Protein AF-A0A0S8DWP3-F1 (afdb_monomer_lite)

Structure (mmCIF, N/CA/C/O backbone):
data_AF-A0A0S8DWP3-F1
#
_entry.id   AF-A0A0S8DWP3-F1
#
loop_
_atom_site.group_PDB
_atom_site.id
_atom_site.type_symbol
_atom_site.label_atom_id
_atom_site.label_alt_id
_atom_site.label_comp_id
_atom_site.label_asym_id
_atom_site.label_entity_id
_atom_site.label_seq_id
_atom_site.pdbx_PDB_ins_code
_atom_site.Cartn_x
_atom_site.Cartn_y
_atom_site.Cartn_z
_atom_site.occupancy
_atom_si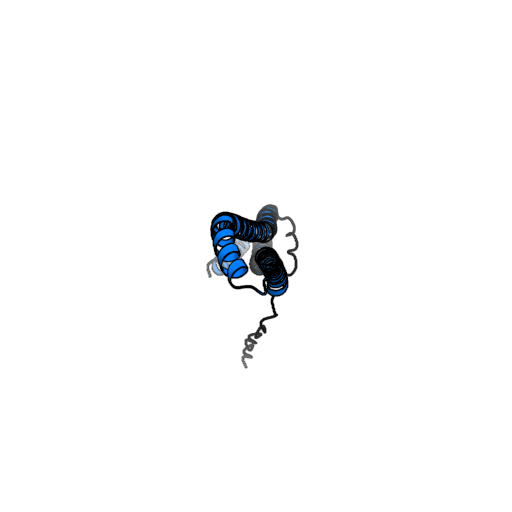te.B_iso_or_equiv
_atom_site.auth_seq_id
_atom_site.auth_comp_id
_atom_site.auth_asym_id
_atom_site.auth_atom_id
_atom_site.pdbx_PDB_model_num
ATOM 1 N N . MET A 1 1 ? -27.523 -32.864 18.674 1.00 44.44 1 MET A N 1
ATOM 2 C CA . MET A 1 1 ? -27.320 -32.830 17.210 1.00 44.44 1 MET A CA 1
ATOM 3 C C . MET A 1 1 ? -26.658 -31.510 16.863 1.00 44.44 1 MET A C 1
ATOM 5 O O . MET A 1 1 ? -27.320 -30.487 16.789 1.00 44.44 1 MET A O 1
ATOM 9 N N . THR A 1 2 ? -25.333 -31.521 16.796 1.00 44.69 2 THR A N 1
ATOM 10 C CA . THR A 1 2 ? -24.465 -30.355 16.616 1.00 44.69 2 THR A CA 1
ATOM 11 C C . THR A 1 2 ? -24.163 -30.188 15.130 1.00 44.69 2 THR A C 1
ATOM 13 O O . THR A 1 2 ? -23.422 -30.979 14.553 1.00 44.69 2 THR A O 1
ATOM 16 N N . GLN A 1 3 ? -24.773 -29.185 14.495 1.00 45.25 3 GLN A N 1
ATOM 17 C CA . GLN A 1 3 ? -24.411 -28.773 13.140 1.00 45.25 3 GLN A CA 1
ATOM 18 C C . GLN A 1 3 ? -23.099 -27.987 13.186 1.00 45.25 3 GLN A C 1
ATOM 20 O O . GLN A 1 3 ? -23.007 -26.907 13.761 1.00 45.25 3 GLN A O 1
ATOM 25 N N . GLN A 1 4 ? -22.084 -28.587 12.583 1.00 45.56 4 GLN A N 1
ATOM 26 C CA . GLN A 1 4 ? -20.753 -28.050 12.355 1.00 45.56 4 GLN A CA 1
ATOM 27 C C . GLN A 1 4 ? -20.803 -27.141 11.112 1.00 45.56 4 GLN A C 1
ATOM 29 O O . GLN A 1 4 ? -21.130 -27.639 10.033 1.00 45.56 4 GLN A O 1
ATOM 34 N N . PRO A 1 5 ? -20.522 -25.827 11.208 1.00 53.09 5 PRO A N 1
ATOM 35 C CA . PRO A 1 5 ? -20.480 -24.977 10.029 1.00 53.09 5 PRO A CA 1
ATOM 36 C C . PRO A 1 5 ? -19.195 -25.260 9.249 1.00 53.09 5 PRO A C 1
ATOM 38 O O . PRO A 1 5 ? -18.074 -25.049 9.712 1.00 53.09 5 PRO A O 1
ATOM 41 N N . SER A 1 6 ? -19.388 -25.782 8.045 1.00 52.22 6 SER A N 1
ATOM 42 C CA . SER A 1 6 ? -18.374 -26.014 7.032 1.00 52.22 6 SER A CA 1
ATOM 43 C C . SER A 1 6 ? -17.657 -24.714 6.664 1.00 52.22 6 SER A C 1
ATOM 45 O O . SER A 1 6 ? -18.241 -23.803 6.076 1.00 52.22 6 SER A O 1
ATOM 47 N N . HIS A 1 7 ? -16.360 -24.667 6.972 1.00 42.75 7 HIS A N 1
ATOM 48 C CA . HIS A 1 7 ? -15.393 -23.746 6.388 1.00 42.75 7 HIS A CA 1
ATOM 49 C C . HIS A 1 7 ? -15.389 -23.900 4.860 1.00 42.75 7 HIS A C 1
ATOM 51 O O . HIS A 1 7 ? -14.649 -24.707 4.299 1.00 42.75 7 HIS A O 1
ATOM 57 N N . HIS A 1 8 ? -16.189 -23.097 4.161 1.00 44.31 8 HIS A N 1
ATOM 58 C CA . HIS A 1 8 ? -15.951 -22.834 2.750 1.00 44.31 8 HIS A CA 1
ATOM 59 C C . HIS A 1 8 ? -14.764 -21.878 2.643 1.00 44.31 8 HIS A C 1
ATOM 61 O O . HIS A 1 8 ? -14.906 -20.656 2.667 1.00 44.31 8 HIS A O 1
ATOM 67 N N . ALA A 1 9 ? -13.571 -22.464 2.545 1.00 44.81 9 ALA A N 1
ATOM 68 C CA . ALA A 1 9 ? -12.402 -21.807 1.990 1.00 44.81 9 ALA A CA 1
ATOM 69 C C . ALA A 1 9 ? -12.744 -21.390 0.553 1.00 44.81 9 ALA A C 1
ATOM 71 O O . ALA A 1 9 ? -12.687 -22.186 -0.383 1.00 44.81 9 ALA A O 1
ATOM 72 N N . SER A 1 10 ? -13.182 -20.141 0.404 1.00 43.72 10 SER A N 1
ATOM 73 C CA . SER A 1 10 ? -13.386 -19.497 -0.885 1.00 43.72 10 SER A CA 1
ATOM 74 C C . SER A 1 10 ? -12.023 -19.396 -1.562 1.00 43.72 10 SER A C 1
ATOM 76 O O . SER A 1 10 ? -11.207 -18.537 -1.225 1.00 43.72 10 SER A O 1
ATOM 78 N N . ALA A 1 11 ? -11.744 -20.341 -2.460 1.00 46.06 11 ALA A N 1
ATOM 79 C CA . ALA A 1 11 ? -10.587 -20.325 -3.337 1.00 46.06 11 ALA A CA 1
ATOM 80 C C . ALA A 1 11 ? -10.706 -19.097 -4.247 1.00 46.06 11 ALA A C 1
ATOM 82 O O . ALA A 1 11 ? -11.325 -19.133 -5.311 1.00 46.06 11 ALA A O 1
ATOM 83 N N . ALA A 1 12 ? -10.154 -17.978 -3.781 1.00 43.25 12 ALA A N 1
ATOM 84 C CA . ALA A 1 12 ? -10.016 -16.758 -4.547 1.00 43.25 12 ALA A CA 1
ATOM 85 C C . ALA A 1 12 ? -9.093 -17.045 -5.737 1.00 43.25 12 ALA A C 1
ATOM 87 O O . ALA A 1 12 ? -7.870 -17.006 -5.631 1.00 43.25 12 ALA A O 1
ATOM 88 N N . SER A 1 13 ? -9.695 -17.365 -6.880 1.00 44.09 13 SER A N 1
ATOM 89 C CA . SER A 1 13 ? -9.025 -17.418 -8.175 1.00 44.09 13 SER A CA 1
ATOM 90 C C . SER A 1 13 ? -8.190 -16.141 -8.367 1.00 44.09 13 SER A C 1
ATOM 92 O O . SER A 1 13 ? -8.743 -15.045 -8.186 1.00 44.09 13 SER A O 1
ATOM 94 N N . PRO A 1 14 ? -6.892 -16.241 -8.718 1.00 49.31 14 PRO A N 1
ATOM 95 C CA . PRO A 1 14 ? -6.020 -15.085 -8.869 1.00 49.31 14 PRO A CA 1
ATOM 96 C C . PRO A 1 14 ? -6.530 -14.240 -10.036 1.00 49.31 14 PRO A C 1
ATOM 98 O O . PRO A 1 14 ? -6.340 -14.568 -11.205 1.00 49.31 14 PRO A O 1
ATOM 101 N N . ARG A 1 15 ? -7.236 -13.152 -9.719 1.00 54.91 15 ARG A N 1
ATOM 102 C CA . ARG A 1 15 ? -7.638 -12.167 -10.723 1.00 54.91 15 ARG A CA 1
ATOM 103 C C . ARG A 1 15 ? -6.359 -11.571 -11.308 1.00 54.91 15 ARG A C 1
ATOM 105 O O . ARG A 1 15 ? -5.515 -11.133 -10.522 1.00 54.91 15 ARG A O 1
ATOM 112 N N . PRO A 1 16 ? -6.198 -11.523 -12.643 1.00 44.00 16 PRO A N 1
ATOM 113 C CA . PRO A 1 16 ? -5.049 -10.871 -13.247 1.00 44.00 16 PRO A CA 1
ATOM 114 C C . PRO A 1 16 ? -5.051 -9.416 -12.783 1.00 44.00 16 PRO A C 1
ATOM 116 O O . PRO A 1 16 ? -5.961 -8.641 -13.083 1.00 44.00 16 PRO A O 1
ATOM 119 N N . LEU A 1 17 ? -4.067 -9.077 -11.952 1.00 54.12 17 LEU A N 1
ATOM 120 C CA . LEU A 1 17 ? -3.938 -7.753 -11.376 1.00 54.12 17 LEU A CA 1
ATOM 121 C C . LEU A 1 17 ? -3.814 -6.760 -12.548 1.00 54.12 17 LEU A C 1
ATOM 123 O O . LEU A 1 17 ? -2.892 -6.908 -13.352 1.00 54.12 17 LEU A O 1
ATOM 127 N N . PRO A 1 18 ? -4.653 -5.708 -12.646 1.00 55.50 18 PRO A N 1
ATOM 128 C CA . PRO A 1 18 ? -4.545 -4.669 -13.689 1.00 55.50 18 PRO A CA 1
ATOM 129 C C . PRO A 1 18 ? -3.177 -3.948 -13.696 1.00 55.50 18 PRO A C 1
ATOM 131 O O . PRO A 1 18 ? -2.851 -3.178 -14.595 1.00 55.50 18 PRO A O 1
ATOM 134 N N . GLN A 1 19 ? -2.364 -4.244 -12.684 1.00 55.62 19 GLN A N 1
ATOM 135 C CA . GLN A 1 19 ? -0.980 -3.862 -12.457 1.00 55.62 19 GLN A CA 1
ATOM 136 C C . GLN A 1 19 ? -0.029 -4.415 -13.525 1.00 55.62 19 GLN A C 1
ATOM 138 O O . GLN A 1 19 ? 0.874 -3.698 -13.951 1.00 55.62 19 GLN A O 1
ATOM 143 N N . LEU A 1 20 ? -0.272 -5.639 -14.016 1.00 55.59 20 LEU A N 1
ATOM 144 C CA . LEU A 1 20 ? 0.534 -6.221 -15.090 1.00 55.59 20 LEU A CA 1
ATOM 145 C C . LEU A 1 20 ? 0.379 -5.415 -16.380 1.00 55.59 20 LEU A C 1
ATOM 147 O O . LEU A 1 20 ? 1.353 -5.205 -17.085 1.00 55.59 20 LEU A O 1
ATOM 151 N N . GLY A 1 21 ? -0.825 -4.906 -16.660 1.00 62.03 21 GLY A N 1
ATOM 152 C CA . GLY A 1 21 ? -1.104 -4.161 -17.887 1.00 62.03 21 GLY A CA 1
ATOM 153 C C . GLY A 1 21 ? -0.387 -2.812 -17.962 1.00 62.03 21 GLY A C 1
ATOM 154 O O . GLY A 1 21 ? 0.054 -2.414 -19.035 1.00 62.03 21 GLY A O 1
ATOM 155 N N . LEU A 1 22 ? -0.238 -2.109 -16.837 1.00 65.38 22 LEU A N 1
ATOM 156 C CA . LEU A 1 22 ? 0.393 -0.784 -16.806 1.00 65.38 22 LEU A CA 1
ATOM 157 C C . LEU A 1 22 ? 1.923 -0.891 -16.812 1.00 65.38 22 LEU A C 1
ATOM 159 O O . LEU A 1 22 ? 2.585 -0.179 -17.563 1.00 65.38 22 LEU A O 1
ATOM 163 N N . ILE A 1 23 ? 2.467 -1.851 -16.057 1.00 65.00 23 ILE A N 1
ATOM 164 C CA . ILE A 1 23 ? 3.895 -2.190 -16.093 1.00 65.00 23 ILE A CA 1
ATOM 165 C C . ILE A 1 23 ? 4.265 -2.739 -17.475 1.00 65.00 23 ILE A C 1
ATOM 167 O O . ILE A 1 23 ? 5.268 -2.317 -18.037 1.00 65.00 23 ILE A O 1
ATOM 171 N N . ALA A 1 24 ? 3.429 -3.596 -18.073 1.00 65.56 24 ALA A N 1
ATOM 172 C CA . ALA A 1 24 ? 3.640 -4.089 -19.431 1.00 65.56 24 ALA A CA 1
ATOM 173 C C . ALA A 1 24 ? 3.605 -2.955 -20.457 1.00 65.56 24 ALA A C 1
ATOM 175 O O . ALA A 1 24 ? 4.474 -2.906 -21.313 1.00 65.56 24 ALA A O 1
ATOM 176 N N . ARG A 1 25 ? 2.668 -2.002 -20.368 1.00 72.62 25 ARG A N 1
ATOM 177 C CA . ARG A 1 25 ? 2.634 -0.845 -21.283 1.00 72.62 25 ARG A CA 1
ATOM 178 C C . ARG A 1 25 ? 3.873 0.038 -21.160 1.00 72.62 25 ARG A C 1
ATOM 180 O O . ARG A 1 25 ? 4.385 0.487 -22.179 1.00 72.62 25 ARG A O 1
ATOM 187 N N . LEU A 1 26 ? 4.372 0.259 -19.944 1.00 70.12 26 LEU A N 1
ATOM 188 C CA . LEU A 1 26 ? 5.606 1.016 -19.715 1.00 70.12 26 LEU A CA 1
ATOM 189 C C . LEU A 1 26 ? 6.843 0.254 -20.207 1.00 70.12 26 LEU A C 1
ATOM 191 O O . LEU A 1 26 ? 7.693 0.841 -20.871 1.00 70.12 26 LEU A O 1
ATOM 195 N N . ALA A 1 27 ? 6.911 -1.053 -19.951 1.00 71.69 27 ALA A N 1
ATOM 196 C CA . ALA A 1 27 ? 7.980 -1.912 -20.445 1.00 71.69 27 ALA A CA 1
ATOM 197 C C . ALA A 1 27 ? 7.988 -1.961 -21.980 1.00 71.69 27 ALA A C 1
ATOM 199 O O . ALA A 1 27 ? 9.033 -1.741 -22.585 1.00 71.69 27 ALA A O 1
ATOM 200 N N . ILE A 1 28 ? 6.821 -2.143 -22.608 1.00 76.50 28 ILE A N 1
ATOM 201 C CA . ILE A 1 28 ? 6.652 -2.107 -24.066 1.00 76.50 28 ILE A CA 1
ATOM 202 C C . ILE A 1 28 ? 7.037 -0.731 -24.614 1.00 76.50 28 ILE A C 1
ATOM 204 O O . ILE A 1 28 ? 7.740 -0.659 -25.610 1.00 76.50 28 ILE A O 1
ATOM 208 N N . GLY A 1 29 ? 6.637 0.364 -23.963 1.00 75.06 29 GLY A N 1
ATOM 209 C CA . GLY A 1 29 ? 7.035 1.713 -24.373 1.00 75.06 29 GLY A CA 1
ATOM 210 C C . GLY A 1 29 ? 8.553 1.899 -24.347 1.00 75.06 29 GLY A C 1
ATOM 211 O O . GLY A 1 29 ? 9.134 2.370 -25.322 1.00 75.06 29 GLY A O 1
ATOM 212 N N . SER A 1 30 ? 9.209 1.463 -23.268 1.00 75.06 30 SER A N 1
ATOM 213 C CA . SER A 1 30 ? 10.670 1.538 -23.150 1.00 75.06 30 SER A CA 1
ATOM 214 C C . SER A 1 30 ? 11.398 0.651 -24.162 1.00 75.06 30 SER A C 1
ATOM 216 O O . SER A 1 30 ? 12.393 1.085 -24.738 1.00 75.06 30 SER A O 1
ATOM 218 N N . SER A 1 31 ? 10.885 -0.552 -24.445 1.00 73.06 31 SER A N 1
ATOM 219 C CA . SER A 1 31 ? 11.484 -1.444 -25.438 1.00 73.06 31 SER A CA 1
ATOM 220 C C . SER A 1 31 ? 11.275 -0.931 -26.858 1.00 73.06 31 SER A C 1
ATOM 222 O O . SER A 1 31 ? 12.182 -1.061 -27.673 1.00 73.06 31 SER A O 1
ATOM 224 N N . LEU A 1 32 ? 10.141 -0.283 -27.146 1.00 79.25 32 LEU A N 1
ATOM 225 C CA . LEU A 1 32 ? 9.889 0.356 -28.436 1.00 79.25 32 LEU A CA 1
ATOM 226 C C . LEU A 1 32 ? 10.848 1.525 -28.671 1.00 79.25 32 LEU A C 1
ATOM 228 O O . LEU A 1 32 ? 11.404 1.651 -29.758 1.00 79.25 32 LEU A O 1
ATOM 232 N N . ILE A 1 33 ? 11.079 2.352 -27.646 1.00 77.19 33 ILE A N 1
ATOM 233 C CA . ILE A 1 33 ? 12.025 3.472 -27.719 1.00 77.19 33 ILE A CA 1
ATOM 234 C C . ILE A 1 33 ? 13.449 2.939 -27.914 1.00 77.19 33 ILE A C 1
ATOM 236 O O . ILE A 1 33 ? 14.140 3.378 -28.833 1.00 77.19 33 ILE A O 1
ATOM 240 N N . ALA A 1 34 ? 13.862 1.940 -27.127 1.00 73.00 34 ALA A N 1
ATOM 241 C CA . ALA A 1 34 ? 15.172 1.306 -27.271 1.00 73.00 34 ALA A CA 1
ATOM 242 C C . ALA A 1 34 ? 15.356 0.678 -28.663 1.00 73.00 34 A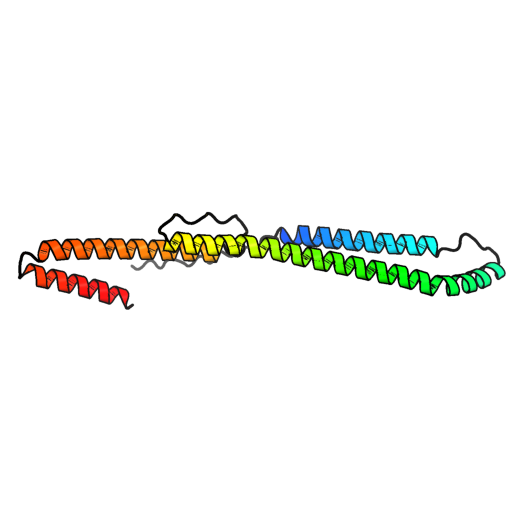LA A C 1
ATOM 244 O O . ALA A 1 34 ? 16.381 0.904 -29.304 1.00 73.00 34 ALA A O 1
ATOM 245 N N . ALA A 1 35 ? 14.350 -0.043 -29.168 1.00 75.69 35 ALA A N 1
ATOM 246 C CA . ALA A 1 35 ? 14.361 -0.619 -30.510 1.00 75.69 35 ALA A CA 1
ATOM 247 C C . ALA A 1 35 ? 14.435 0.466 -31.591 1.00 75.69 35 ALA A C 1
ATOM 249 O O . ALA A 1 35 ? 15.214 0.335 -32.530 1.00 75.69 35 ALA A O 1
ATOM 250 N N . SER A 1 36 ? 13.688 1.564 -31.440 1.00 76.06 36 SER A N 1
ATOM 251 C CA . SER A 1 36 ? 13.725 2.678 -32.391 1.00 76.06 36 SER A CA 1
ATOM 252 C C . SER A 1 36 ? 15.096 3.363 -32.430 1.00 76.06 36 SER A C 1
ATOM 254 O O . SER A 1 36 ? 15.601 3.641 -33.515 1.00 76.06 36 SER A O 1
ATOM 256 N N . CYS A 1 37 ? 15.752 3.540 -31.276 1.00 74.88 37 CYS A N 1
ATOM 257 C CA . CYS A 1 37 ? 17.131 4.021 -31.200 1.00 74.88 37 CYS A CA 1
ATOM 258 C C . CYS A 1 37 ? 18.106 3.069 -31.899 1.00 74.88 37 CYS A C 1
ATOM 260 O O . CYS A 1 37 ? 18.995 3.527 -32.609 1.00 74.88 37 CYS A O 1
ATOM 262 N N . LEU A 1 38 ? 17.934 1.756 -31.730 1.00 72.88 38 LEU A N 1
ATOM 263 C CA . LEU A 1 38 ? 18.789 0.743 -32.353 1.00 72.88 38 LEU A CA 1
ATOM 264 C C . LEU A 1 38 ? 18.627 0.718 -33.880 1.00 72.88 38 LEU A C 1
ATOM 266 O O . LEU A 1 38 ? 19.619 0.648 -34.600 1.00 72.88 38 LEU A O 1
ATOM 270 N N . VAL A 1 39 ? 17.393 0.845 -34.375 1.00 77.75 39 VAL A N 1
ATOM 271 C CA . VAL A 1 39 ? 17.096 0.957 -35.812 1.00 77.75 39 VAL A CA 1
ATOM 272 C C . VAL A 1 39 ? 17.668 2.250 -36.390 1.00 77.75 39 VAL A C 1
ATOM 274 O O . VAL A 1 39 ? 18.287 2.215 -37.449 1.00 77.75 39 VAL A O 1
ATOM 277 N N . ALA A 1 40 ? 17.524 3.377 -35.687 1.00 72.75 40 ALA A N 1
ATOM 278 C CA . ALA A 1 40 ? 18.110 4.649 -36.103 1.00 72.75 40 ALA A CA 1
ATOM 279 C C . ALA A 1 40 ? 19.646 4.584 -36.136 1.00 72.75 40 ALA A C 1
ATOM 281 O O . ALA A 1 40 ? 20.262 5.083 -37.073 1.00 72.75 40 ALA A O 1
ATOM 282 N N . LEU A 1 41 ? 20.265 3.921 -35.153 1.00 70.00 41 LEU A N 1
ATOM 283 C CA . LEU A 1 41 ? 21.707 3.682 -35.139 1.00 70.00 41 LEU A CA 1
ATOM 284 C C . LEU A 1 41 ? 22.132 2.803 -36.323 1.00 70.00 41 LEU A C 1
ATOM 286 O O . LEU A 1 41 ? 23.130 3.104 -36.967 1.00 70.00 41 LEU A O 1
ATOM 290 N N . GLY A 1 42 ? 21.356 1.758 -36.630 1.00 69.00 42 GLY A N 1
ATOM 291 C CA . GLY A 1 42 ? 21.5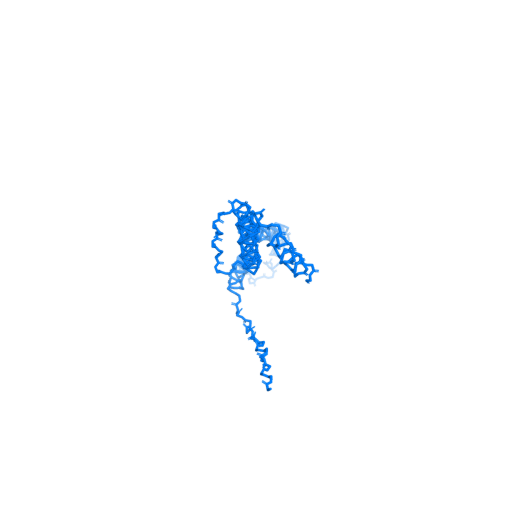64 0.896 -37.793 1.00 69.00 42 GLY A CA 1
ATOM 292 C C . GLY A 1 42 ? 21.521 1.679 -39.102 1.00 69.00 42 GLY A C 1
ATOM 293 O O . GLY A 1 42 ? 22.454 1.581 -39.885 1.00 69.00 42 GLY A O 1
ATOM 294 N N . TRP A 1 43 ? 20.517 2.541 -39.275 1.00 73.19 43 TRP A N 1
ATOM 295 C CA . TRP A 1 43 ? 20.401 3.442 -40.427 1.00 73.19 43 TRP A CA 1
ATOM 296 C C . TRP A 1 43 ? 21.579 4.409 -40.563 1.00 73.19 43 TRP A C 1
ATOM 298 O O . TRP A 1 43 ? 22.038 4.672 -41.668 1.00 73.19 43 TRP A O 1
ATOM 308 N N . VAL A 1 44 ? 22.078 4.946 -39.448 1.00 68.44 44 VAL A N 1
ATOM 309 C CA . VAL A 1 44 ? 23.249 5.837 -39.449 1.00 68.44 44 VAL A CA 1
ATOM 310 C C . VAL A 1 44 ? 24.541 5.072 -39.757 1.00 68.44 44 VAL A C 1
ATOM 312 O O . VAL A 1 44 ? 25.476 5.649 -40.312 1.00 68.44 44 VAL A O 1
ATOM 315 N N . LEU A 1 45 ? 24.614 3.789 -39.395 1.00 63.44 45 LEU A N 1
ATOM 316 C CA . LEU A 1 45 ? 25.775 2.935 -39.653 1.00 63.44 45 LEU A CA 1
ATOM 317 C C . LEU A 1 45 ? 25.748 2.255 -41.023 1.00 63.44 45 LEU A C 1
ATOM 319 O O . LEU A 1 45 ? 26.798 1.779 -41.448 1.00 63.44 45 LEU A O 1
ATOM 323 N N . GLU A 1 46 ? 24.596 2.174 -41.689 1.00 65.50 46 GLU A N 1
ATOM 324 C CA . GLU A 1 46 ? 24.454 1.488 -42.968 1.00 65.50 46 GLU A CA 1
ATOM 325 C C . GLU A 1 46 ? 25.152 2.307 -44.066 1.00 65.50 46 GLU A C 1
ATOM 327 O O . GLU A 1 46 ? 24.717 3.413 -44.398 1.00 65.50 46 GLU A O 1
ATOM 332 N N . PRO A 1 47 ? 26.280 1.822 -44.619 1.00 56.97 47 PRO A N 1
ATOM 333 C CA . PRO A 1 47 ? 26.981 2.555 -45.654 1.00 56.97 47 PRO A CA 1
ATOM 334 C C . PRO A 1 47 ? 26.115 2.527 -46.912 1.00 56.97 47 PRO A C 1
ATOM 336 O O . PRO A 1 47 ? 25.911 1.478 -47.524 1.00 56.97 47 PRO A O 1
ATOM 339 N N . THR A 1 48 ? 25.596 3.687 -47.304 1.00 59.06 48 THR A N 1
ATOM 340 C CA . THR A 1 48 ? 24.918 3.874 -48.586 1.00 59.06 48 THR A CA 1
ATOM 341 C C . THR A 1 48 ? 25.892 3.568 -49.722 1.00 59.06 48 THR A C 1
ATOM 343 O O . THR A 1 48 ? 26.642 4.444 -50.134 1.00 59.06 48 THR A O 1
ATOM 346 N N . GLY A 1 49 ? 25.863 2.326 -50.210 1.00 55.97 49 GLY A N 1
ATOM 347 C CA . GLY A 1 49 ? 26.409 1.895 -51.495 1.00 55.97 49 GLY A CA 1
ATOM 348 C C . GLY A 1 49 ? 27.935 1.873 -51.606 1.00 55.97 49 GLY A C 1
ATOM 349 O O . GLY A 1 49 ? 28.610 2.888 -51.495 1.00 55.97 49 GLY A O 1
ATOM 350 N N . GLY A 1 50 ? 28.480 0.706 -51.946 1.00 45.59 50 GLY A N 1
ATOM 351 C CA . GLY A 1 50 ? 29.827 0.623 -52.494 1.00 45.59 50 GLY A CA 1
ATOM 352 C C . GLY A 1 50 ? 30.062 -0.705 -53.195 1.00 45.59 50 GLY A C 1
ATOM 353 O O . GLY A 1 50 ? 30.301 -1.719 -52.545 1.00 45.59 50 GLY A O 1
ATOM 354 N N . ALA A 1 51 ? 29.969 -0.713 -54.525 1.00 59.97 51 ALA A N 1
ATOM 355 C CA . ALA A 1 51 ? 30.213 -1.887 -55.367 1.00 59.97 51 ALA A CA 1
ATOM 356 C C . ALA A 1 51 ? 31.716 -2.227 -55.502 1.00 59.97 51 ALA A C 1
ATOM 358 O O . ALA A 1 51 ? 32.078 -3.151 -56.230 1.00 59.97 51 ALA A O 1
ATOM 359 N N . THR A 1 52 ? 32.602 -1.504 -54.803 1.00 57.66 52 THR A N 1
ATOM 360 C CA . THR A 1 52 ? 34.054 -1.574 -54.998 1.00 57.66 52 THR A CA 1
ATOM 361 C C . THR A 1 52 ? 34.804 -1.873 -53.696 1.00 57.66 52 THR A C 1
ATOM 363 O O . THR A 1 52 ? 34.583 -1.242 -52.666 1.00 57.66 52 THR A O 1
ATOM 366 N N . TYR A 1 53 ? 35.797 -2.769 -53.745 1.00 58.62 53 TYR A N 1
ATOM 367 C CA . TYR A 1 53 ? 36.639 -3.177 -52.598 1.00 58.62 53 TYR A CA 1
ATOM 368 C C . TYR A 1 53 ? 37.308 -1.994 -51.856 1.00 58.62 53 TYR A C 1
ATOM 370 O O . TYR A 1 53 ? 37.591 -2.059 -50.661 1.00 58.62 53 TYR A O 1
ATOM 378 N N . ARG A 1 54 ? 37.528 -0.875 -52.561 1.00 54.06 54 ARG A N 1
ATOM 379 C CA . ARG A 1 54 ? 38.074 0.377 -52.016 1.00 54.06 54 ARG A CA 1
ATOM 380 C C . ARG A 1 54 ? 37.091 1.105 -51.088 1.00 54.06 54 ARG A C 1
ATOM 382 O O . ARG A 1 54 ? 37.528 1.696 -50.105 1.00 54.06 54 ARG A O 1
ATOM 389 N N . GLU A 1 55 ? 35.790 1.022 -51.358 1.00 60.03 55 GLU A N 1
ATOM 390 C CA . GLU A 1 55 ? 34.725 1.610 -50.530 1.00 60.03 55 GLU A CA 1
ATOM 391 C C . GLU A 1 55 ? 34.518 0.808 -49.237 1.00 60.03 55 GLU A C 1
ATOM 393 O O . GLU A 1 55 ? 34.216 1.386 -48.197 1.00 60.03 55 GLU A O 1
ATOM 398 N N . VAL A 1 56 ? 34.788 -0.503 -49.257 1.00 62.59 56 VAL A N 1
ATOM 399 C CA . VAL A 1 56 ? 34.749 -1.374 -48.066 1.00 62.59 56 VAL A CA 1
ATOM 400 C C . VAL A 1 56 ? 35.878 -1.045 -47.076 1.00 62.59 56 VAL A C 1
ATOM 402 O O . VAL A 1 56 ? 35.662 -1.009 -45.867 1.00 62.59 56 VAL A O 1
ATOM 405 N N . ILE A 1 57 ? 37.087 -0.745 -47.565 1.00 63.38 57 ILE A N 1
ATOM 406 C CA . ILE A 1 57 ? 38.218 -0.366 -46.696 1.00 63.38 57 ILE A CA 1
ATOM 407 C C . ILE A 1 57 ? 38.023 1.051 -46.135 1.00 63.38 57 ILE A C 1
ATOM 409 O O . ILE A 1 57 ? 38.327 1.306 -44.967 1.00 63.38 57 ILE A O 1
ATOM 413 N N . TRP A 1 58 ? 37.478 1.969 -46.939 1.00 60.94 58 TRP A N 1
ATOM 414 C CA . TRP A 1 58 ? 37.175 3.327 -46.486 1.00 60.94 58 TRP A CA 1
ATOM 415 C C . TRP A 1 58 ? 36.008 3.371 -45.496 1.00 60.94 58 TRP A C 1
ATOM 417 O O . TRP A 1 58 ? 36.102 4.084 -44.499 1.00 60.94 58 TRP A O 1
ATOM 427 N N . SER A 1 59 ? 34.964 2.560 -45.685 1.00 57.59 59 SER A N 1
ATOM 428 C CA . SER A 1 59 ? 33.872 2.439 -44.712 1.00 57.59 59 SER A CA 1
ATOM 429 C C . SER A 1 59 ? 34.341 1.815 -43.394 1.00 57.59 59 SER A C 1
ATOM 431 O O . SER A 1 59 ? 33.891 2.237 -42.332 1.00 57.59 59 SER A O 1
ATOM 433 N N . HIS A 1 60 ? 35.325 0.907 -43.418 1.00 58.59 60 HIS A N 1
ATOM 434 C CA . HIS A 1 60 ? 35.978 0.397 -42.205 1.00 58.59 60 HIS A CA 1
ATOM 435 C C . HIS A 1 60 ? 36.821 1.450 -41.467 1.00 58.59 60 HIS A C 1
ATOM 437 O O . HIS A 1 60 ? 36.822 1.483 -40.234 1.00 58.59 60 HIS A O 1
ATOM 443 N N . ALA A 1 61 ? 37.521 2.328 -42.189 1.00 58.56 61 ALA A N 1
ATOM 444 C CA . ALA A 1 61 ? 38.268 3.429 -41.581 1.00 58.56 61 ALA A CA 1
ATOM 445 C C . ALA A 1 61 ? 37.331 4.503 -40.992 1.00 58.56 61 ALA A C 1
ATOM 447 O O . ALA A 1 61 ? 37.562 4.966 -39.875 1.00 58.56 61 ALA A O 1
ATOM 448 N N . LEU A 1 62 ? 36.237 4.831 -41.695 1.00 58.00 62 LEU A N 1
ATOM 449 C CA . LEU A 1 62 ? 35.210 5.771 -41.229 1.00 58.00 62 LEU A CA 1
ATOM 450 C C . LEU A 1 62 ? 34.431 5.216 -40.024 1.00 58.00 62 LEU A C 1
ATOM 452 O O . LEU A 1 62 ? 34.164 5.941 -39.067 1.00 58.00 62 LEU A O 1
ATOM 456 N N . SER A 1 63 ? 34.140 3.910 -40.031 1.00 61.69 63 SER A N 1
ATOM 457 C CA . SER A 1 63 ? 33.455 3.208 -38.940 1.00 61.69 63 SER A CA 1
ATOM 458 C C . SER A 1 63 ? 34.252 3.246 -37.634 1.00 61.69 63 SER A C 1
ATOM 460 O O . SER A 1 63 ? 33.665 3.445 -36.576 1.00 61.69 63 SER A O 1
ATOM 462 N N . LYS A 1 64 ? 35.592 3.159 -37.673 1.00 62.06 64 LYS A N 1
ATOM 463 C CA . LYS A 1 64 ? 36.425 3.276 -36.459 1.00 62.06 64 LYS A CA 1
ATOM 464 C C . LYS A 1 64 ? 36.360 4.654 -35.801 1.00 62.06 64 LYS A C 1
ATOM 466 O O . LYS A 1 64 ? 36.502 4.740 -34.584 1.00 62.06 64 LYS A O 1
ATOM 471 N N . GLN A 1 65 ? 36.164 5.715 -36.580 1.00 70.88 65 GLN A N 1
ATOM 472 C CA . GLN A 1 65 ? 36.143 7.079 -36.057 1.00 70.88 65 GLN A CA 1
ATOM 473 C C . GLN A 1 65 ? 34.777 7.446 -35.458 1.00 70.88 65 GLN A C 1
ATOM 475 O O . GLN A 1 65 ? 34.717 8.190 -34.481 1.00 70.88 65 GLN A O 1
ATOM 480 N N . SER A 1 66 ? 33.686 6.885 -35.990 1.00 68.38 66 SER A N 1
ATOM 481 C CA . SER A 1 66 ? 32.327 7.082 -35.473 1.00 68.38 66 SER A CA 1
ATOM 482 C C . SER A 1 66 ? 31.932 6.094 -34.370 1.00 68.38 66 SER A C 1
ATOM 484 O O . SER A 1 66 ? 31.036 6.407 -33.587 1.00 68.38 66 SER A O 1
ATOM 486 N N . LEU A 1 67 ? 32.620 4.951 -34.244 1.00 74.62 67 LEU A N 1
ATOM 487 C CA . LEU A 1 67 ? 32.381 3.930 -33.214 1.00 74.62 67 LEU A CA 1
ATOM 488 C C . LEU A 1 67 ? 32.330 4.483 -31.779 1.00 74.62 67 LEU A C 1
ATOM 490 O O . LEU A 1 67 ? 31.338 4.222 -31.100 1.00 74.62 67 LEU A O 1
ATOM 494 N N . PRO A 1 68 ? 33.324 5.256 -31.289 1.00 77.88 68 PRO A N 1
ATOM 495 C CA . PRO A 1 68 ? 33.278 5.776 -29.922 1.00 77.88 68 PRO A CA 1
ATOM 496 C C . PRO A 1 68 ? 32.102 6.737 -29.709 1.00 77.88 68 PRO A C 1
ATOM 498 O O . PRO A 1 68 ? 31.426 6.659 -28.686 1.00 77.88 68 PRO A O 1
ATOM 501 N N . THR A 1 69 ? 31.801 7.594 -30.687 1.00 75.94 69 THR A N 1
ATOM 502 C CA . THR A 1 69 ? 30.674 8.535 -30.612 1.00 75.94 69 THR A CA 1
ATOM 503 C C . THR A 1 69 ? 29.334 7.800 -30.619 1.00 75.94 69 THR A C 1
ATOM 505 O O . THR A 1 69 ? 28.467 8.096 -29.801 1.00 75.94 69 THR A O 1
ATOM 508 N N . ALA A 1 70 ? 29.174 6.797 -31.485 1.00 72.50 70 ALA A N 1
ATOM 509 C CA . ALA A 1 70 ? 27.984 5.954 -31.541 1.00 72.50 70 ALA A CA 1
ATOM 510 C C . ALA A 1 70 ? 27.780 5.174 -30.232 1.00 72.50 70 ALA A C 1
ATOM 512 O O . ALA A 1 70 ? 26.663 5.109 -29.719 1.00 72.50 70 ALA A O 1
ATOM 513 N N . LEU A 1 71 ? 28.859 4.641 -29.653 1.00 78.31 71 LEU A N 1
ATOM 514 C CA . LEU A 1 71 ? 28.820 3.904 -28.391 1.00 78.31 71 LEU A CA 1
ATOM 515 C C . LEU A 1 71 ? 28.460 4.813 -27.208 1.00 78.31 71 LEU A C 1
ATOM 517 O O . LEU A 1 71 ? 27.692 4.407 -26.338 1.00 78.31 71 LEU A O 1
ATOM 521 N N . LEU A 1 72 ? 28.957 6.055 -27.200 1.00 77.88 72 LEU A N 1
ATOM 522 C CA . LEU A 1 72 ? 28.577 7.063 -26.209 1.00 77.88 72 LEU A CA 1
ATOM 523 C C . LEU A 1 72 ? 27.103 7.443 -26.324 1.00 77.88 72 LEU A C 1
ATOM 525 O O . LEU A 1 72 ? 26.413 7.459 -25.310 1.00 77.88 72 LEU A O 1
ATOM 529 N N . VAL A 1 73 ? 26.601 7.706 -27.533 1.00 76.75 73 VAL A N 1
ATOM 530 C CA . VAL A 1 73 ? 25.183 8.041 -27.748 1.00 76.75 73 VAL A CA 1
ATOM 531 C C . VAL A 1 73 ? 24.288 6.874 -27.328 1.00 76.75 73 VAL A C 1
ATOM 533 O O . VAL A 1 73 ? 23.320 7.076 -26.594 1.00 76.75 73 VAL A O 1
ATOM 536 N N . ALA A 1 74 ? 24.640 5.646 -27.719 1.00 72.56 74 ALA A N 1
ATOM 537 C CA . ALA A 1 74 ? 23.916 4.445 -27.317 1.00 72.56 74 ALA A CA 1
ATOM 538 C C . ALA A 1 74 ? 23.932 4.258 -25.791 1.00 72.56 74 ALA A C 1
ATOM 540 O O . ALA A 1 74 ? 22.876 4.084 -25.181 1.00 72.56 74 ALA A O 1
ATOM 541 N N . GLY A 1 75 ? 25.100 4.367 -25.154 1.00 77.25 75 GLY A N 1
ATOM 542 C CA . GLY A 1 75 ? 25.241 4.252 -23.703 1.00 77.25 75 GLY A CA 1
ATOM 543 C C . GLY A 1 75 ? 24.453 5.322 -22.947 1.00 77.25 75 GLY A C 1
ATOM 544 O O . GLY A 1 75 ? 23.719 4.997 -22.014 1.00 77.25 75 GLY A O 1
ATOM 545 N N . LEU A 1 76 ? 24.535 6.581 -23.386 1.00 76.38 76 LEU A N 1
ATOM 546 C CA . LEU A 1 76 ? 23.792 7.689 -22.789 1.00 76.38 76 LEU A CA 1
ATOM 547 C C . LEU A 1 76 ? 22.282 7.454 -22.910 1.00 76.38 76 LEU A C 1
ATOM 549 O O . LEU A 1 76 ? 21.566 7.567 -21.918 1.00 76.38 76 LEU A O 1
ATOM 553 N N . SER A 1 77 ? 21.810 7.042 -24.093 1.00 74.94 77 SER A N 1
ATOM 554 C CA . SER A 1 77 ? 20.392 6.741 -24.322 1.00 74.94 77 SER A CA 1
ATOM 555 C C . SER A 1 77 ? 19.880 5.621 -23.409 1.00 74.94 77 SER A C 1
ATOM 557 O O . SER A 1 77 ? 18.788 5.724 -22.844 1.00 74.94 77 SER A O 1
ATOM 559 N N . LEU A 1 78 ? 20.697 4.586 -23.189 1.00 77.50 78 LEU A N 1
ATOM 560 C CA . LEU A 1 78 ? 20.352 3.450 -22.344 1.00 77.50 78 LEU A CA 1
ATOM 561 C C . LEU A 1 78 ? 20.275 3.857 -20.868 1.00 77.50 78 LEU A C 1
ATOM 563 O O . LEU A 1 78 ? 19.301 3.529 -20.191 1.00 77.50 78 LEU A O 1
ATOM 567 N N . VAL A 1 79 ? 21.250 4.630 -20.383 1.00 80.19 79 VAL A N 1
ATOM 568 C CA . VAL A 1 79 ? 21.251 5.156 -19.009 1.00 80.19 79 VAL A CA 1
ATOM 569 C C . VAL A 1 79 ? 20.054 6.078 -18.774 1.00 80.19 79 VAL A C 1
ATOM 571 O O . VAL A 1 79 ? 19.372 5.935 -17.759 1.00 80.19 79 VAL A O 1
ATOM 574 N N . THR A 1 80 ? 19.737 6.975 -19.713 1.00 78.50 80 THR A N 1
ATOM 575 C CA . THR A 1 80 ? 18.550 7.838 -19.614 1.00 78.50 80 THR A CA 1
ATOM 576 C C . THR A 1 80 ? 17.262 7.016 -19.557 1.00 78.50 80 THR A C 1
ATOM 578 O O . THR A 1 80 ? 16.395 7.303 -18.732 1.00 78.50 80 THR A O 1
ATOM 581 N N . CYS A 1 81 ? 17.146 5.960 -20.368 1.00 74.94 81 CYS A N 1
ATOM 582 C CA . CYS A 1 81 ? 15.982 5.075 -20.354 1.00 74.94 81 CYS A CA 1
ATOM 583 C C . CYS A 1 81 ? 15.828 4.344 -19.010 1.00 74.94 81 CYS A C 1
ATOM 585 O O . CYS A 1 81 ? 14.739 4.332 -18.434 1.00 74.94 81 CYS A O 1
ATOM 587 N N . VAL A 1 82 ? 16.912 3.773 -18.474 1.00 78.06 82 VAL A N 1
ATOM 588 C CA . VAL A 1 82 ? 16.899 3.088 -17.169 1.00 78.06 82 VAL A CA 1
ATOM 589 C C . VAL A 1 82 ? 16.580 4.065 -16.035 1.00 78.06 82 VAL A C 1
ATOM 591 O O . VAL A 1 82 ? 15.787 3.742 -15.147 1.00 78.06 82 VAL A O 1
ATOM 594 N N . GLY A 1 83 ? 17.143 5.274 -16.080 1.00 78.69 83 GLY A N 1
ATOM 595 C CA . GLY A 1 83 ? 16.862 6.334 -15.113 1.00 78.69 83 GLY A CA 1
ATOM 596 C C . GLY A 1 83 ? 15.391 6.746 -15.121 1.00 78.69 83 GLY A C 1
ATOM 597 O O . GLY A 1 83 ? 14.758 6.783 -14.067 1.00 78.69 83 GLY A O 1
ATOM 598 N N . ALA A 1 84 ? 14.814 6.967 -16.306 1.00 76.25 84 ALA A N 1
ATOM 599 C CA . ALA A 1 84 ? 13.398 7.293 -16.457 1.00 76.25 84 ALA A CA 1
ATOM 600 C C . ALA A 1 84 ? 12.490 6.168 -15.933 1.00 76.25 84 ALA A C 1
ATOM 602 O O . ALA A 1 84 ? 11.508 6.433 -15.238 1.00 76.25 84 ALA A O 1
ATOM 603 N N . LEU A 1 85 ? 12.835 4.908 -16.212 1.00 76.38 85 LEU A N 1
ATOM 604 C CA . LEU A 1 85 ? 12.067 3.748 -15.762 1.00 76.38 85 LEU A CA 1
ATOM 605 C C . LEU A 1 85 ? 12.120 3.590 -14.236 1.00 76.38 85 LEU A C 1
ATOM 607 O O . LEU A 1 85 ? 11.089 3.395 -13.594 1.00 76.38 85 LEU A O 1
ATOM 611 N N . THR A 1 86 ? 13.303 3.764 -13.646 1.00 80.75 86 THR A N 1
ATOM 612 C CA . THR A 1 86 ? 13.499 3.756 -12.188 1.00 8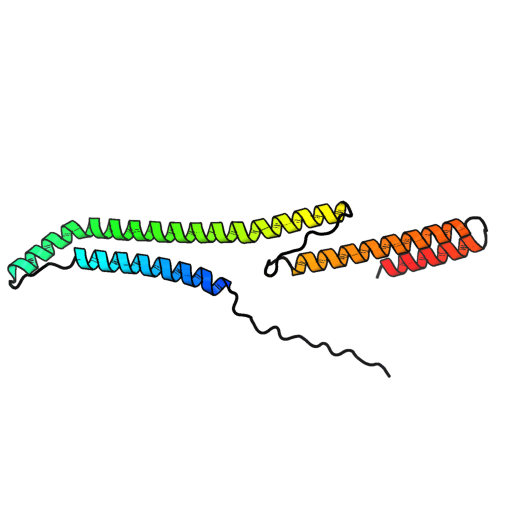0.75 86 THR A CA 1
ATOM 613 C C . THR A 1 86 ? 12.715 4.886 -11.519 1.00 80.75 86 THR A C 1
ATOM 615 O O . THR A 1 86 ? 12.014 4.655 -10.534 1.00 80.75 86 THR A O 1
ATOM 618 N N . TRP A 1 87 ? 12.761 6.096 -12.085 1.00 78.62 87 TRP A N 1
ATOM 619 C CA . TRP A 1 87 ? 11.993 7.247 -11.608 1.00 78.62 87 TRP A CA 1
ATOM 620 C C . TRP A 1 87 ? 10.481 6.983 -11.646 1.00 78.62 87 TRP A C 1
ATOM 622 O O . TRP A 1 87 ? 9.771 7.250 -10.677 1.00 78.62 87 TRP A O 1
ATOM 632 N N . LEU A 1 88 ? 9.975 6.421 -12.746 1.00 75.38 88 LEU A N 1
ATOM 633 C CA . LEU A 1 88 ? 8.564 6.055 -12.899 1.00 75.38 88 LEU A CA 1
ATOM 634 C C . LEU A 1 88 ? 8.126 5.007 -11.874 1.00 75.38 88 LEU A C 1
ATOM 636 O O . LEU A 1 88 ? 7.053 5.145 -11.288 1.00 75.38 88 LEU A O 1
ATOM 640 N N . LEU A 1 89 ? 8.953 3.988 -11.625 1.00 74.94 89 LEU A N 1
ATOM 641 C CA . LEU A 1 89 ? 8.686 2.984 -10.594 1.00 74.94 89 LEU A CA 1
ATOM 642 C C . LEU A 1 89 ? 8.663 3.603 -9.193 1.00 74.94 89 LEU A C 1
ATOM 644 O O . LEU A 1 89 ? 7.770 3.288 -8.407 1.00 74.94 89 LEU A O 1
ATOM 648 N N . ALA A 1 90 ? 9.587 4.519 -8.896 1.00 75.25 90 ALA A N 1
ATOM 649 C CA . ALA A 1 90 ? 9.620 5.235 -7.624 1.00 75.25 90 ALA A CA 1
ATOM 650 C C . ALA A 1 90 ? 8.374 6.115 -7.427 1.00 75.25 90 ALA A C 1
ATOM 652 O O . ALA A 1 90 ? 7.748 6.066 -6.367 1.00 75.25 90 ALA A O 1
ATOM 653 N N . LEU A 1 91 ? 7.955 6.860 -8.457 1.00 75.00 91 LEU A N 1
ATOM 654 C CA . LEU A 1 91 ? 6.707 7.629 -8.433 1.00 75.00 91 LEU A CA 1
ATOM 655 C C . LEU A 1 91 ? 5.490 6.724 -8.239 1.00 75.00 91 LEU A C 1
ATOM 657 O O . LEU A 1 91 ? 4.622 7.023 -7.420 1.00 75.00 91 LEU A O 1
ATOM 661 N N . LEU A 1 92 ? 5.429 5.606 -8.965 1.00 72.94 92 LEU A N 1
ATOM 662 C CA . LEU A 1 92 ? 4.332 4.651 -8.855 1.00 72.94 92 LEU A CA 1
ATOM 663 C C . LEU A 1 92 ? 4.253 4.057 -7.442 1.00 72.94 92 LEU A C 1
ATOM 665 O O . LEU A 1 92 ? 3.160 3.954 -6.882 1.00 72.94 92 LEU A O 1
ATOM 669 N N . GLY A 1 93 ? 5.402 3.717 -6.852 1.00 70.94 93 GLY A N 1
ATOM 670 C CA . GLY A 1 93 ? 5.505 3.280 -5.462 1.00 70.94 93 GLY A CA 1
ATOM 671 C C . GLY A 1 93 ? 5.026 4.358 -4.492 1.00 70.94 93 GLY A C 1
ATOM 672 O O . GLY A 1 93 ? 4.174 4.089 -3.648 1.00 70.94 93 GLY A O 1
ATOM 673 N N . SER A 1 94 ? 5.492 5.596 -4.666 1.00 73.00 94 SER A N 1
ATOM 674 C CA . SER A 1 94 ? 5.110 6.731 -3.822 1.00 73.00 94 SER A CA 1
ATOM 675 C C . SER A 1 94 ? 3.600 6.980 -3.846 1.00 73.00 94 SER A C 1
ATOM 677 O O . SER A 1 94 ? 2.960 6.964 -2.798 1.00 73.00 94 SER A O 1
ATOM 679 N N . PHE A 1 95 ? 2.979 7.093 -5.024 1.00 69.12 95 PHE A N 1
ATOM 680 C CA . PHE A 1 95 ? 1.539 7.354 -5.114 1.00 69.12 95 PHE A CA 1
ATOM 681 C C . PHE A 1 95 ? 0.676 6.211 -4.569 1.00 69.12 95 PHE A C 1
ATOM 683 O O . PHE A 1 95 ? -0.379 6.467 -3.984 1.00 69.12 95 PHE A O 1
ATOM 690 N N . ARG A 1 96 ? 1.100 4.951 -4.740 1.00 66.69 96 ARG A N 1
ATOM 691 C CA . ARG A 1 96 ? 0.318 3.799 -4.263 1.00 66.69 96 ARG A CA 1
ATOM 692 C C . ARG A 1 96 ? 0.534 3.463 -2.799 1.00 66.69 96 ARG A C 1
ATOM 694 O O . ARG A 1 96 ? -0.353 2.847 -2.223 1.00 66.69 96 ARG A O 1
ATOM 701 N N . VAL A 1 97 ? 1.663 3.833 -2.204 1.00 69.75 97 VAL A N 1
ATOM 702 C CA . VAL A 1 97 ? 1.910 3.592 -0.778 1.00 69.75 97 VAL A CA 1
ATOM 703 C C . VAL A 1 97 ? 1.475 4.801 0.041 1.00 69.75 97 VAL A C 1
ATOM 705 O O . VAL A 1 97 ? 0.723 4.638 0.997 1.00 69.75 97 VAL A O 1
ATOM 708 N N . ALA A 1 98 ? 1.850 6.018 -0.359 1.00 76.19 98 ALA A N 1
ATOM 709 C CA . ALA A 1 98 ? 1.582 7.219 0.430 1.00 76.19 98 ALA A CA 1
ATOM 710 C C . ALA A 1 98 ? 0.082 7.517 0.564 1.00 76.19 98 ALA A C 1
ATOM 712 O O . ALA A 1 98 ? -0.373 7.868 1.648 1.00 76.19 98 ALA A O 1
ATOM 713 N N . GLY A 1 99 ? -0.707 7.332 -0.500 1.00 75.94 99 GLY A N 1
ATOM 714 C CA . GLY A 1 99 ? -2.151 7.589 -0.469 1.00 75.94 99 GLY A CA 1
ATOM 715 C C . GLY A 1 99 ? -2.909 6.701 0.532 1.00 75.94 99 GLY A C 1
ATOM 716 O O . GLY A 1 99 ? -3.568 7.228 1.433 1.00 75.94 99 GLY A O 1
ATOM 717 N N . PRO A 1 100 ? -2.824 5.363 0.418 1.00 76.75 100 PRO A N 1
ATOM 718 C CA . PRO A 1 100 ? -3.453 4.445 1.367 1.00 76.75 100 PRO A CA 1
ATOM 719 C C . PRO A 1 100 ? -2.915 4.587 2.791 1.00 76.75 100 PRO A C 1
ATOM 721 O O . PRO A 1 100 ? -3.687 4.490 3.740 1.00 76.75 100 PRO A O 1
ATOM 724 N N . LEU A 1 101 ? -1.617 4.854 2.952 1.00 80.06 101 LEU A N 1
ATOM 725 C CA . LEU A 1 101 ? -0.991 4.993 4.267 1.00 80.06 101 LEU A CA 1
ATOM 726 C C . LEU A 1 101 ? -1.420 6.293 4.962 1.00 80.06 101 LEU A C 1
ATOM 728 O O . LEU A 1 101 ? -1.725 6.280 6.151 1.00 80.06 101 LEU A O 1
ATOM 732 N N . TYR A 1 102 ? -1.573 7.383 4.206 1.00 83.81 102 TYR A N 1
ATOM 733 C CA . TYR A 1 102 ? -2.186 8.616 4.696 1.00 83.81 102 TYR A CA 1
ATOM 734 C C . TYR A 1 102 ? -3.640 8.397 5.141 1.00 83.81 102 TYR A C 1
ATOM 736 O O . TYR A 1 102 ? -4.031 8.838 6.219 1.00 83.81 102 TYR A O 1
ATOM 744 N N . ARG A 1 103 ? -4.444 7.670 4.351 1.00 82.50 103 ARG A N 1
ATOM 745 C CA . ARG A 1 103 ? -5.833 7.334 4.721 1.00 82.50 103 ARG A CA 1
ATOM 746 C C . ARG A 1 103 ? -5.901 6.450 5.964 1.00 82.50 103 ARG A C 1
ATOM 748 O O . ARG A 1 103 ? -6.766 6.669 6.802 1.00 82.50 103 ARG A O 1
ATOM 755 N N . LEU A 1 104 ? -4.989 5.487 6.102 1.00 83.88 104 LEU A N 1
ATOM 756 C CA . LEU A 1 104 ? -4.889 4.658 7.302 1.00 83.88 104 LEU A CA 1
ATOM 757 C C . LEU A 1 104 ? -4.566 5.512 8.535 1.00 83.88 104 LEU A C 1
ATOM 759 O O . LEU A 1 104 ? -5.235 5.368 9.552 1.00 83.88 104 LEU A O 1
ATOM 763 N N . ALA A 1 105 ? -3.599 6.427 8.431 1.00 85.81 105 ALA A N 1
ATOM 764 C CA . ALA A 1 105 ? -3.258 7.340 9.520 1.00 85.81 105 ALA A CA 1
ATOM 765 C C . ALA A 1 105 ? -4.455 8.217 9.922 1.00 85.81 105 ALA A C 1
ATOM 767 O O . ALA A 1 105 ? -4.794 8.297 11.099 1.00 85.81 105 ALA A O 1
ATOM 768 N N . ARG A 1 106 ? -5.166 8.792 8.943 1.00 86.38 106 ARG A N 1
ATOM 769 C CA . ARG A 1 106 ? -6.393 9.565 9.196 1.00 86.38 106 ARG A CA 1
ATOM 770 C C . ARG A 1 106 ? -7.496 8.726 9.845 1.00 86.38 106 ARG A C 1
ATOM 772 O O . ARG A 1 106 ? -8.180 9.222 10.728 1.00 86.38 106 ARG A O 1
ATOM 779 N N . ASN A 1 107 ? -7.648 7.463 9.452 1.00 85.50 107 ASN A N 1
ATOM 780 C CA . ASN A 1 107 ? -8.621 6.552 10.058 1.00 85.50 107 ASN A CA 1
ATOM 781 C C . ASN A 1 107 ? -8.282 6.197 11.507 1.00 85.50 107 ASN A C 1
ATOM 783 O O . ASN A 1 107 ? -9.192 6.044 12.314 1.00 85.50 107 ASN A O 1
ATOM 787 N N . LEU A 1 108 ? -6.997 6.090 11.849 1.00 84.94 108 LEU A N 1
ATOM 788 C CA . LEU A 1 108 ? -6.573 5.916 13.238 1.00 84.94 108 LEU A CA 1
ATOM 789 C C . LEU A 1 108 ? -6.892 7.158 14.074 1.00 84.94 108 LEU A C 1
ATOM 791 O O . LEU A 1 108 ? -7.418 7.029 15.174 1.00 84.94 108 LEU A O 1
ATOM 795 N N . GLU A 1 109 ? -6.632 8.353 13.543 1.00 88.25 109 GLU A N 1
ATOM 796 C CA . GLU A 1 109 ? -7.002 9.606 14.212 1.00 88.25 109 GLU A CA 1
ATOM 797 C C . GLU A 1 109 ? -8.523 9.732 14.395 1.00 88.25 109 GLU A C 1
ATOM 799 O O . GLU A 1 109 ? -8.977 10.062 15.487 1.00 88.25 109 GLU A O 1
ATOM 804 N N . ALA A 1 110 ? -9.312 9.400 13.368 1.00 85.88 110 ALA A N 1
ATOM 805 C CA . ALA A 1 110 ? -10.773 9.405 13.446 1.00 85.88 110 ALA A CA 1
ATOM 806 C C . ALA A 1 110 ? -11.291 8.406 14.493 1.00 85.88 110 ALA A C 1
ATOM 808 O O . ALA A 1 110 ? -12.131 8.761 15.313 1.00 85.88 110 ALA A O 1
ATOM 809 N N . ALA A 1 111 ? -10.735 7.190 14.531 1.00 83.81 111 ALA A N 1
ATOM 810 C CA . ALA A 1 111 ? -11.093 6.183 15.528 1.00 83.81 111 ALA A CA 1
ATOM 811 C C . ALA A 1 111 ? -10.802 6.648 16.965 1.00 83.81 111 ALA A C 1
ATOM 813 O O . ALA A 1 111 ? -11.603 6.402 17.861 1.00 83.81 111 ALA A O 1
ATOM 814 N N . LEU A 1 112 ? -9.688 7.355 17.186 1.00 83.56 112 LEU A N 1
ATOM 815 C CA . LEU A 1 112 ? -9.369 7.951 18.489 1.00 83.56 112 LEU A CA 1
ATOM 816 C C . LEU A 1 112 ? -10.319 9.100 18.860 1.00 83.56 112 LEU A C 1
ATOM 818 O O . LEU A 1 112 ? -10.608 9.293 20.038 1.00 83.56 112 LEU A O 1
ATOM 822 N N . GLY A 1 113 ? -10.798 9.854 17.867 1.00 84.94 113 GLY A N 1
ATOM 823 C CA . GLY A 1 113 ? -11.764 10.939 18.048 1.00 84.94 113 GLY A CA 1
ATOM 824 C C . GLY A 1 113 ? -13.227 10.492 18.139 1.00 84.94 113 GLY A C 1
ATOM 825 O O . GLY A 1 113 ? -14.090 11.329 18.389 1.00 84.94 113 GLY A O 1
ATOM 826 N N . GLY A 1 114 ? -13.525 9.203 17.933 1.00 80.56 114 GLY A N 1
ATOM 827 C CA . GLY A 1 114 ? -14.900 8.699 17.823 1.00 80.56 114 GLY A CA 1
ATOM 828 C C . GLY A 1 114 ? -15.620 9.144 16.541 1.00 80.56 114 GLY A C 1
ATOM 829 O O . GLY A 1 114 ? -16.848 9.128 16.478 1.00 80.56 114 GLY A O 1
ATOM 830 N N . GLU A 1 115 ? -14.870 9.569 15.524 1.00 83.69 115 GLU A N 1
ATOM 831 C CA . GLU A 1 115 ? -15.395 9.977 14.223 1.00 83.69 115 GLU A CA 1
ATOM 832 C C . GLU A 1 115 ? -15.534 8.784 13.260 1.00 83.69 115 GLU A C 1
ATOM 834 O O . GLU A 1 115 ? -14.805 7.790 13.365 1.00 83.69 115 GLU A O 1
ATOM 839 N N . PRO A 1 116 ? -16.454 8.859 12.279 1.00 79.25 116 PRO A N 1
ATOM 840 C CA . PRO A 1 116 ? -16.629 7.795 11.300 1.00 79.25 116 PRO A CA 1
ATOM 841 C C . PRO A 1 116 ? -15.376 7.596 10.434 1.00 79.25 116 PRO A C 1
ATOM 843 O O . PRO A 1 116 ? -14.787 8.539 9.907 1.00 79.25 116 PRO A O 1
ATOM 846 N N . LEU A 1 117 ? -15.009 6.330 10.229 1.00 81.50 117 LEU A N 1
ATOM 847 C CA . LEU A 1 117 ? -13.863 5.930 9.410 1.00 81.50 117 LEU A CA 1
ATOM 848 C C . LEU A 1 117 ? -14.050 6.332 7.936 1.00 81.50 117 LEU A C 1
ATOM 850 O O . LEU A 1 117 ? -15.105 6.121 7.333 1.00 81.50 117 LEU A O 1
ATOM 854 N N . ILE A 1 118 ? -12.985 6.837 7.314 1.00 80.81 118 ILE A N 1
ATOM 855 C CA . ILE A 1 118 ? -12.957 7.196 5.895 1.00 80.81 118 ILE A CA 1
ATOM 856 C C . ILE A 1 118 ? -12.929 5.917 5.053 1.00 80.81 118 ILE A C 1
ATOM 858 O O . ILE A 1 118 ? -12.063 5.048 5.214 1.00 80.81 118 ILE A O 1
ATOM 862 N N . GLY A 1 119 ? -13.855 5.828 4.095 1.00 73.56 119 GLY A N 1
ATOM 863 C CA . GLY A 1 119 ? -13.948 4.711 3.160 1.00 73.56 119 GLY A CA 1
ATOM 864 C C . GLY A 1 119 ? -12.674 4.519 2.326 1.00 73.56 119 GLY A C 1
ATOM 865 O O . GLY A 1 119 ? -12.141 5.457 1.722 1.00 73.56 119 GLY A O 1
ATOM 866 N N . VAL A 1 120 ? -12.199 3.275 2.265 1.00 71.44 120 VAL A N 1
ATOM 867 C CA . VAL A 1 120 ? -11.019 2.880 1.481 1.00 71.44 120 VAL A CA 1
ATOM 868 C C . VAL A 1 120 ? -11.431 2.518 0.056 1.00 71.44 120 VAL A C 1
ATOM 870 O O . VAL A 1 120 ? -12.453 1.861 -0.161 1.00 71.44 120 VAL A O 1
ATOM 873 N N . ARG A 1 121 ? -10.635 2.923 -0.939 1.00 75.12 121 ARG A N 1
ATOM 874 C CA . ARG A 1 121 ? -10.941 2.657 -2.350 1.00 75.12 121 ARG A CA 1
ATOM 875 C C . ARG A 1 121 ? -10.744 1.171 -2.670 1.00 75.12 121 ARG A C 1
ATOM 877 O O . ARG A 1 121 ? -9.827 0.532 -2.159 1.00 75.12 121 ARG A O 1
ATOM 884 N N . ARG A 1 122 ? -11.584 0.619 -3.560 1.00 65.12 122 ARG A N 1
ATOM 885 C CA . ARG A 1 122 ? -11.420 -0.753 -4.080 1.00 65.12 122 ARG A CA 1
ATOM 886 C C . ARG A 1 122 ? -10.030 -0.923 -4.702 1.00 65.12 122 ARG A C 1
ATOM 888 O O . ARG A 1 122 ? -9.706 -0.221 -5.658 1.00 65.12 122 ARG A O 1
ATOM 895 N N . GLY A 1 123 ? -9.258 -1.882 -4.185 1.00 66.75 123 GLY A N 1
ATOM 896 C CA . GLY A 1 123 ? -7.929 -2.232 -4.696 1.00 66.75 123 GLY A CA 1
ATOM 897 C C . GLY A 1 123 ? -6.743 -1.580 -3.976 1.00 66.75 123 GLY A C 1
ATOM 898 O O . GLY A 1 123 ? -5.616 -1.729 -4.453 1.00 66.75 123 GLY A O 1
ATOM 899 N N . ASP A 1 124 ? -6.969 -0.878 -2.862 1.00 71.50 124 ASP A N 1
ATOM 900 C CA . ASP A 1 124 ? -5.884 -0.462 -1.968 1.00 71.50 124 ASP A CA 1
ATOM 901 C C . ASP A 1 124 ? -5.345 -1.663 -1.180 1.00 71.50 124 ASP A C 1
ATOM 903 O O . ASP A 1 124 ? -6.106 -2.473 -0.652 1.00 71.50 124 ASP A O 1
ATOM 907 N N . ALA A 1 125 ? -4.020 -1.754 -1.052 1.00 70.25 125 ALA A N 1
ATOM 908 C CA . ALA A 1 125 ? -3.351 -2.864 -0.366 1.00 70.25 125 ALA A CA 1
ATOM 909 C C . ALA A 1 125 ? -3.672 -2.951 1.142 1.00 70.25 125 ALA A C 1
ATOM 911 O O . ALA A 1 125 ? -3.416 -3.973 1.765 1.00 70.25 125 ALA A O 1
ATOM 912 N N . LEU A 1 126 ? -4.234 -1.886 1.725 1.00 76.12 126 LEU A N 1
ATOM 913 C CA . LEU A 1 126 ? -4.545 -1.774 3.154 1.00 76.12 126 LEU A CA 1
ATOM 914 C C . LEU A 1 126 ? -6.037 -1.967 3.470 1.00 76.12 126 LEU A C 1
ATOM 916 O O . LEU A 1 126 ? -6.453 -1.705 4.598 1.00 76.12 126 LEU A O 1
ATOM 920 N N . GLN A 1 127 ? -6.853 -2.411 2.503 1.00 80.00 127 GLN A N 1
ATOM 921 C CA . GLN A 1 127 ? -8.283 -2.650 2.737 1.00 80.00 127 GLN A CA 1
ATOM 922 C C . GLN A 1 127 ? -8.525 -3.635 3.884 1.00 80.00 127 GLN A C 1
ATOM 924 O O . GLN A 1 127 ? -9.339 -3.348 4.759 1.00 80.00 127 GLN A O 1
ATOM 929 N N . ASP A 1 128 ? -7.782 -4.741 3.921 1.00 79.94 128 ASP A N 1
ATOM 930 C CA . ASP A 1 128 ? -7.917 -5.750 4.975 1.00 79.94 128 ASP A CA 1
ATOM 931 C C . ASP A 1 128 ? -7.567 -5.176 6.350 1.00 79.94 128 ASP A C 1
ATOM 933 O O . ASP A 1 128 ? -8.261 -5.430 7.334 1.00 79.94 128 ASP A O 1
ATOM 937 N N . THR A 1 129 ? -6.518 -4.353 6.424 1.00 81.44 129 THR A N 1
ATOM 938 C CA . THR A 1 129 ? -6.105 -3.689 7.665 1.00 81.44 129 THR A CA 1
ATOM 939 C C . THR A 1 129 ? -7.176 -2.724 8.160 1.00 81.44 129 THR A C 1
ATOM 941 O O . THR A 1 129 ? -7.504 -2.735 9.344 1.00 81.44 129 THR A O 1
ATOM 944 N N . VAL A 1 130 ? -7.771 -1.926 7.270 1.00 80.62 130 VAL A N 1
ATOM 945 C CA . VAL A 1 130 ? -8.850 -1.002 7.653 1.00 80.62 130 VAL A CA 1
ATOM 946 C C . VAL A 1 130 ? -10.126 -1.751 8.034 1.00 80.62 130 VAL A C 1
ATOM 948 O O . VAL A 1 130 ? -10.790 -1.355 8.985 1.00 80.62 130 VAL A O 1
ATOM 951 N N . ALA A 1 131 ? -10.454 -2.858 7.365 1.00 83.31 131 ALA A N 1
ATOM 952 C CA . ALA A 1 131 ? -11.589 -3.696 7.749 1.00 83.31 131 ALA A CA 1
ATOM 953 C C . ALA A 1 131 ? -11.406 -4.293 9.156 1.00 83.31 131 ALA A C 1
ATOM 955 O O . ALA A 1 131 ? -12.337 -4.290 9.965 1.00 83.31 131 ALA A O 1
ATOM 956 N N . ARG A 1 132 ? -10.188 -4.746 9.482 1.00 86.31 132 ARG A N 1
ATOM 957 C CA . ARG A 1 132 ? -9.841 -5.207 10.835 1.00 86.31 132 ARG A CA 1
ATOM 958 C C . ARG A 1 132 ? -9.938 -4.081 11.859 1.00 86.31 132 ARG A C 1
ATOM 960 O O . ARG A 1 132 ? -10.504 -4.304 12.923 1.00 86.31 132 ARG A O 1
ATOM 967 N N . LEU A 1 133 ? -9.448 -2.884 11.526 1.00 84.94 133 LEU A N 1
ATOM 968 C CA . LEU A 1 133 ? -9.566 -1.710 12.393 1.00 84.94 133 LEU A CA 1
ATOM 969 C C . LEU A 1 133 ? -11.037 -1.376 12.674 1.00 84.94 133 LEU A C 1
ATOM 971 O O . LEU A 1 133 ? -11.403 -1.252 13.833 1.00 84.94 133 LEU A O 1
ATOM 975 N N . ALA A 1 134 ? -11.882 -1.326 11.642 1.00 83.94 134 ALA A N 1
ATOM 976 C CA . ALA A 1 134 ? -13.316 -1.064 11.783 1.00 83.94 134 ALA A CA 1
ATOM 977 C C . ALA A 1 134 ? -14.027 -2.107 12.661 1.00 83.94 134 ALA A C 1
ATOM 979 O O . ALA A 1 134 ? -14.912 -1.780 13.448 1.00 83.94 134 ALA A O 1
ATOM 980 N N . THR A 1 135 ? -13.626 -3.374 12.539 1.00 87.56 135 THR A N 1
ATOM 981 C CA . THR A 1 135 ? -14.160 -4.458 13.375 1.00 87.56 135 THR A CA 1
ATOM 982 C C . THR A 1 135 ? -13.737 -4.281 14.834 1.00 87.56 135 THR A C 1
ATOM 984 O O . THR A 1 135 ? -14.555 -4.435 15.737 1.00 87.56 135 THR A O 1
ATOM 987 N N . ALA A 1 136 ? -12.472 -3.922 15.070 1.00 86.31 136 ALA A N 1
ATOM 988 C CA . ALA A 1 136 ? -11.946 -3.690 16.410 1.00 86.31 136 ALA A CA 1
ATOM 989 C C . ALA A 1 136 ? -12.588 -2.466 17.085 1.00 86.31 136 ALA A C 1
ATOM 991 O O . ALA A 1 136 ? -12.949 -2.546 18.256 1.00 86.31 136 ALA A O 1
ATOM 992 N N . THR A 1 137 ? -12.787 -1.362 16.357 1.00 86.75 137 THR A N 1
ATOM 993 C CA . THR A 1 137 ? -13.465 -0.170 16.893 1.00 86.75 137 THR A CA 1
ATOM 994 C C . THR A 1 137 ? -14.920 -0.471 17.239 1.00 86.75 137 THR A C 1
ATOM 996 O O . THR A 1 137 ? -15.355 -0.150 18.337 1.00 86.75 137 THR A O 1
ATOM 999 N N . ALA A 1 138 ? -15.646 -1.188 16.374 1.00 86.69 138 ALA A N 1
ATOM 1000 C CA . ALA A 1 138 ? -17.024 -1.587 16.659 1.00 86.69 138 ALA A CA 1
ATOM 1001 C C . ALA A 1 138 ? -17.132 -2.497 17.898 1.00 86.69 138 ALA A C 1
ATOM 1003 O O . ALA A 1 138 ? -18.067 -2.362 18.686 1.00 86.69 138 ALA A O 1
ATOM 1004 N N . ALA A 1 139 ? -16.173 -3.409 18.094 1.00 88.38 139 ALA A N 1
ATOM 1005 C CA . ALA A 1 139 ? -16.121 -4.249 19.288 1.00 88.38 139 ALA A CA 1
ATOM 1006 C C . ALA A 1 139 ? -15.861 -3.425 20.563 1.00 88.38 139 ALA A C 1
ATOM 1008 O O . ALA A 1 139 ? -16.506 -3.658 21.585 1.00 88.38 139 ALA A O 1
ATOM 1009 N N . LEU A 1 140 ? -14.962 -2.435 20.496 1.00 87.06 140 LEU A N 1
ATOM 1010 C CA . LEU A 1 140 ? -14.705 -1.515 21.607 1.00 87.06 140 LEU A CA 1
ATOM 1011 C C . LEU A 1 140 ? -15.944 -0.686 21.954 1.00 87.06 140 LEU A C 1
ATOM 1013 O O . LEU A 1 140 ? -16.299 -0.606 23.128 1.00 87.06 140 LEU A O 1
ATOM 1017 N N . ASP A 1 141 ? -16.637 -0.133 20.959 1.00 87.62 141 ASP A N 1
ATOM 1018 C CA . ASP A 1 141 ? -17.862 0.644 21.177 1.00 87.62 141 ASP A CA 1
ATOM 1019 C C . ASP A 1 141 ? -18.946 -0.199 21.860 1.00 87.62 141 ASP A C 1
ATOM 1021 O O . ASP A 1 141 ? -19.575 0.244 22.824 1.00 87.62 141 ASP A O 1
ATOM 1025 N N . GLN A 1 142 ? -19.120 -1.450 21.421 1.00 89.25 142 GLN A N 1
ATOM 1026 C CA . GLN A 1 142 ? -20.036 -2.396 22.062 1.00 89.25 142 GLN A CA 1
ATOM 1027 C C . GLN A 1 142 ? -19.639 -2.692 23.512 1.00 89.25 142 GLN A C 1
ATOM 1029 O O . GLN A 1 142 ? -20.504 -2.759 24.386 1.00 89.25 142 GLN A O 1
ATOM 1034 N N . HIS A 1 143 ? -18.344 -2.847 23.795 1.00 87.81 143 HIS A N 1
ATOM 1035 C CA . HIS A 1 143 ? -17.856 -3.049 25.160 1.00 87.81 143 HIS A CA 1
ATOM 1036 C C . HIS A 1 143 ? -18.097 -1.832 26.051 1.00 87.81 143 HIS A C 1
ATOM 1038 O O . HIS A 1 143 ? -18.570 -1.991 27.176 1.00 87.81 143 HIS A O 1
ATOM 1044 N N . TYR A 1 144 ? -17.832 -0.622 25.558 1.00 87.31 144 TYR A N 1
ATOM 1045 C CA . TYR A 1 144 ? -18.112 0.601 26.305 1.00 87.31 144 TYR A CA 1
ATOM 1046 C C . TYR A 1 144 ? -19.607 0.778 26.576 1.00 87.31 144 TYR A C 1
ATOM 1048 O O . TYR A 1 144 ? -19.974 1.169 27.685 1.00 87.31 144 TYR A O 1
ATOM 1056 N N . ALA A 1 145 ? -20.470 0.454 25.609 1.00 87.50 145 ALA A N 1
ATOM 1057 C CA . ALA A 1 145 ? -21.916 0.475 25.801 1.00 87.50 145 ALA A CA 1
ATOM 1058 C C . ALA A 1 145 ? -22.351 -0.511 26.897 1.00 87.50 145 ALA A C 1
ATOM 1060 O O . ALA A 1 145 ? -23.005 -0.103 27.857 1.00 87.50 145 ALA A O 1
ATOM 1061 N N . ALA A 1 146 ? -21.899 -1.767 26.822 1.00 87.75 146 ALA A N 1
ATOM 1062 C CA . ALA A 1 146 ? -22.208 -2.788 27.822 1.00 87.75 146 ALA A CA 1
ATOM 1063 C C . ALA A 1 146 ? -21.702 -2.407 29.225 1.00 87.75 146 ALA A C 1
ATOM 1065 O O . ALA A 1 146 ? -22.404 -2.589 30.219 1.00 87.75 146 ALA A O 1
ATOM 1066 N N . LEU A 1 147 ? -20.499 -1.831 29.320 1.00 88.00 147 LEU A N 1
ATOM 1067 C CA . LEU A 1 147 ? -19.944 -1.366 30.590 1.00 88.00 147 LEU A CA 1
ATOM 1068 C C . LEU A 1 147 ? -20.763 -0.207 31.170 1.00 88.00 147 LEU A C 1
ATOM 1070 O O . LEU A 1 147 ? -20.994 -0.155 32.377 1.00 88.00 147 LEU A O 1
ATOM 1074 N N . ARG A 1 148 ? -21.227 0.713 30.319 1.00 88.56 148 ARG A N 1
ATOM 1075 C CA . ARG A 1 148 ? -22.057 1.850 30.730 1.00 88.56 148 ARG A CA 1
ATOM 1076 C C . ARG A 1 148 ? -23.429 1.400 31.222 1.00 88.56 148 ARG A C 1
ATOM 1078 O O . ARG A 1 148 ? -23.897 1.917 32.233 1.00 88.56 148 ARG A O 1
ATOM 1085 N N . GLU A 1 149 ? -24.038 0.424 30.555 1.00 87.31 149 GLU A N 1
ATOM 1086 C CA . GLU A 1 149 ? -25.284 -0.208 30.999 1.00 87.31 149 GLU A CA 1
ATOM 1087 C C . GLU A 1 149 ? -25.103 -0.920 32.343 1.00 87.31 149 GLU A C 1
ATOM 1089 O O . GLU A 1 149 ? -25.883 -0.692 33.268 1.00 87.31 149 GLU A O 1
ATOM 1094 N N . ALA A 1 150 ? -24.036 -1.710 32.497 1.00 84.44 150 ALA A N 1
ATOM 1095 C CA . ALA A 1 150 ? -23.727 -2.390 33.752 1.00 84.44 150 ALA A CA 1
ATOM 1096 C C . ALA A 1 150 ? -23.464 -1.398 34.899 1.00 84.44 150 ALA A C 1
ATOM 1098 O O . ALA A 1 150 ? -23.947 -1.597 36.014 1.00 84.44 150 ALA A O 1
ATOM 1099 N N . ALA A 1 151 ? -22.745 -0.305 34.631 1.00 81.62 151 ALA A N 1
ATOM 1100 C CA . ALA A 1 151 ? -22.496 0.749 35.609 1.00 81.62 151 ALA A CA 1
ATOM 1101 C C . ALA A 1 151 ? -23.787 1.481 36.012 1.00 81.62 151 ALA A C 1
ATOM 1103 O O . ALA A 1 151 ? -23.997 1.739 37.196 1.00 81.62 151 ALA A O 1
ATOM 1104 N N . ALA A 1 152 ? -24.674 1.777 35.056 1.00 82.69 152 ALA A N 1
ATOM 1105 C CA . ALA A 1 152 ? -25.974 2.385 35.335 1.00 82.69 152 ALA A CA 1
ATOM 1106 C C . ALA A 1 152 ? -26.874 1.453 36.165 1.00 82.69 152 ALA A C 1
ATOM 1108 O O . ALA A 1 152 ? -27.483 1.892 37.140 1.00 82.69 152 ALA A O 1
ATOM 1109 N N . ALA A 1 153 ? -26.903 0.159 35.833 1.00 80.94 153 ALA A N 1
ATOM 1110 C CA . ALA A 1 153 ? -27.625 -0.850 36.603 1.00 80.94 153 ALA A CA 1
ATOM 1111 C C . ALA A 1 153 ? -27.079 -0.967 38.035 1.00 80.94 153 ALA A C 1
ATOM 1113 O O . ALA A 1 153 ? -27.851 -0.974 38.990 1.00 80.94 153 ALA A O 1
ATOM 111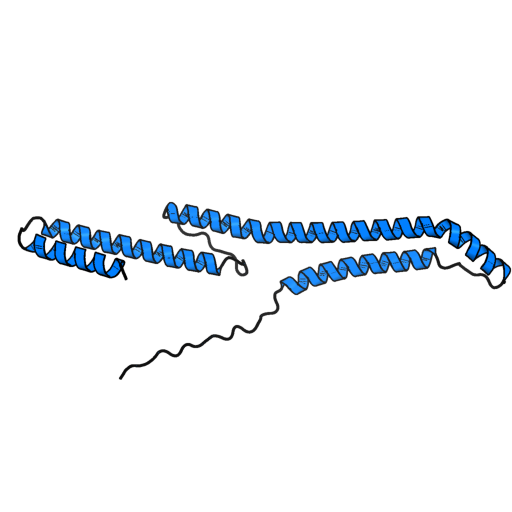4 N N . ALA A 1 154 ? -25.752 -0.981 38.203 1.00 75.69 154 ALA A N 1
ATOM 1115 C CA . ALA A 1 154 ? -25.117 -1.000 39.517 1.00 75.69 154 ALA A CA 1
ATOM 1116 C C . ALA A 1 154 ? -25.423 0.267 40.338 1.00 75.69 154 ALA A C 1
ATOM 1118 O O . ALA A 1 154 ? -25.628 0.172 41.547 1.00 75.69 154 ALA A O 1
ATOM 1119 N N . ALA A 1 155 ? -25.492 1.441 39.699 1.00 76.31 155 ALA A N 1
ATOM 1120 C CA . ALA A 1 155 ? -25.829 2.703 40.359 1.00 76.31 155 ALA A CA 1
ATOM 1121 C C . ALA A 1 155 ? -27.268 2.723 40.907 1.00 76.31 155 ALA A C 1
ATOM 1123 O O . ALA A 1 155 ? -27.469 3.159 42.034 1.00 76.31 155 ALA A O 1
ATOM 1124 N N . LEU A 1 156 ? -28.248 2.190 40.165 1.00 74.75 156 LEU A N 1
ATOM 1125 C CA . LEU A 1 156 ? -29.643 2.047 40.631 1.00 74.75 156 LEU A CA 1
ATOM 1126 C C . LEU A 1 156 ? -29.770 1.118 41.844 1.00 74.75 156 LEU A C 1
ATOM 1128 O O . LEU A 1 156 ? -30.641 1.261 42.692 1.00 74.75 156 LEU A O 1
ATOM 1132 N N . VAL A 1 157 ? -28.873 0.147 41.899 1.00 70.94 157 VAL A N 1
ATOM 1133 C CA . VAL A 1 157 ? -28.787 -0.894 42.911 1.00 70.94 157 VAL A CA 1
ATO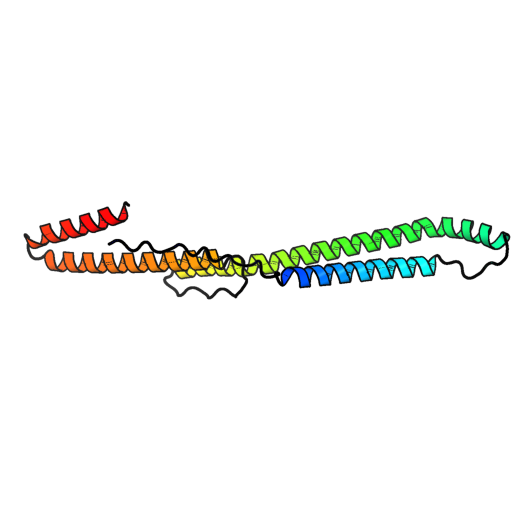M 1134 C C . VAL A 1 157 ? -28.078 -0.406 44.190 1.00 70.94 157 VAL A C 1
ATOM 1136 O O . VAL A 1 157 ? -28.297 -0.939 45.276 1.00 70.94 157 VAL A O 1
ATOM 1139 N N . LEU A 1 158 ? -27.238 0.628 44.095 1.00 63.53 158 LEU A N 1
ATOM 1140 C CA . LEU A 1 158 ? -26.435 1.160 45.200 1.00 63.53 158 LEU A CA 1
ATOM 1141 C C . LEU A 1 158 ? -27.256 1.854 46.306 1.00 63.53 158 LEU A C 1
ATOM 1143 O O . LEU A 1 158 ? -26.692 2.054 47.386 1.00 63.53 158 LEU A O 1
ATOM 1147 N N . ASP A 1 159 ? -28.547 2.127 46.084 1.00 65.75 159 ASP A N 1
ATOM 1148 C CA . ASP A 1 159 ? -29.500 2.602 47.104 1.00 65.75 159 ASP A CA 1
ATOM 1149 C C . ASP A 1 159 ? -30.050 1.479 48.013 1.00 65.75 159 ASP A C 1
ATOM 1151 O O . ASP A 1 159 ? -30.599 1.769 49.076 1.00 65.75 159 ASP A O 1
ATOM 1155 N N . ASP A 1 160 ? -29.839 0.197 47.670 1.00 67.50 160 ASP A N 1
ATOM 1156 C CA . ASP A 1 160 ? -30.235 -0.959 48.489 1.00 67.50 160 ASP A CA 1
ATOM 1157 C C . ASP A 1 160 ? -29.018 -1.871 48.795 1.00 67.50 160 ASP A C 1
ATOM 1159 O O . ASP A 1 160 ? -28.379 -2.417 47.885 1.00 67.50 160 ASP A O 1
ATOM 1163 N N . PRO A 1 161 ? -28.646 -2.081 50.076 1.00 66.81 161 PRO A N 1
ATOM 1164 C CA . PRO A 1 161 ? -27.468 -2.866 50.454 1.00 66.81 161 PRO A CA 1
ATOM 1165 C C . PRO A 1 161 ? -27.492 -4.327 49.980 1.00 66.81 161 PRO A C 1
ATOM 1167 O O . PRO A 1 161 ? -26.419 -4.914 49.817 1.00 66.81 161 PRO A O 1
ATOM 1170 N N . ARG A 1 162 ? -28.668 -4.927 49.738 1.00 68.75 162 ARG A N 1
ATOM 1171 C CA . ARG A 1 162 ? -28.759 -6.299 49.199 1.00 68.75 162 ARG A CA 1
ATOM 1172 C C . ARG A 1 162 ? -28.505 -6.344 47.702 1.00 68.75 162 ARG A C 1
ATOM 1174 O O . ARG A 1 162 ? -27.746 -7.192 47.236 1.00 68.75 162 ARG A O 1
ATOM 1181 N N . ALA A 1 163 ? -29.072 -5.395 46.973 1.00 66.44 163 ALA A N 1
ATOM 1182 C CA . ALA A 1 163 ? -28.866 -5.294 45.543 1.00 66.44 163 ALA A CA 1
ATOM 1183 C C . ALA A 1 163 ? -27.375 -5.027 45.239 1.00 66.44 163 ALA A C 1
ATOM 1185 O O . ALA A 1 163 ? -26.816 -5.582 44.292 1.00 66.44 163 ALA A O 1
ATOM 1186 N N . ARG A 1 164 ? -26.683 -4.239 46.079 1.00 65.50 164 ARG A N 1
ATOM 1187 C CA . ARG A 1 164 ? -25.254 -3.901 45.919 1.00 65.50 164 ARG A CA 1
ATOM 1188 C C . ARG A 1 164 ? -24.340 -5.133 45.798 1.00 65.50 164 ARG A C 1
ATOM 1190 O O . ARG A 1 164 ? -23.375 -5.100 45.037 1.00 65.50 164 ARG A O 1
ATOM 1197 N N . GLN A 1 165 ? -24.635 -6.228 46.507 1.00 71.38 165 GLN A N 1
ATOM 1198 C CA . GLN A 1 165 ? -23.880 -7.486 46.378 1.00 71.38 165 GLN A CA 1
ATOM 1199 C C . GLN A 1 165 ? -24.115 -8.190 45.036 1.00 71.38 165 GLN A C 1
ATOM 1201 O O . GLN A 1 165 ? -23.201 -8.825 44.509 1.00 71.38 165 GLN A O 1
ATOM 1206 N N . GLU A 1 166 ? -25.317 -8.075 44.480 1.00 75.06 166 GLU A N 1
ATOM 1207 C CA . GLU A 1 166 ? -25.682 -8.648 43.185 1.00 75.06 166 GLU A CA 1
ATOM 1208 C C . GLU A 1 166 ? -25.014 -7.880 42.037 1.00 75.06 166 GLU A C 1
ATOM 1210 O O . GLU A 1 166 ? -24.371 -8.493 41.186 1.00 75.06 166 GLU A O 1
ATOM 1215 N N . GLY A 1 167 ? -25.027 -6.542 42.098 1.00 71.00 167 GLY A N 1
ATOM 1216 C CA . GLY A 1 167 ? -24.351 -5.674 41.127 1.00 71.00 167 GLY A CA 1
ATOM 1217 C C . GLY A 1 167 ? -22.840 -5.930 41.030 1.00 71.00 167 GLY A C 1
ATOM 1218 O O . GLY A 1 167 ? -22.289 -6.032 39.930 1.00 71.00 167 GLY A O 1
ATOM 1219 N N . LEU A 1 168 ? -22.168 -6.120 42.173 1.00 77.06 168 LEU A N 1
ATOM 1220 C CA . LEU A 1 168 ? -20.739 -6.460 42.222 1.00 77.06 168 LEU A CA 1
ATOM 1221 C C . LEU A 1 168 ? -20.434 -7.845 41.630 1.00 77.06 168 LEU A C 1
ATOM 1223 O O . LEU A 1 168 ? -19.382 -8.023 41.016 1.00 77.06 168 LEU A O 1
ATOM 1227 N N . ARG A 1 169 ? -21.346 -8.819 41.766 1.00 77.31 169 ARG A N 1
ATOM 1228 C CA . ARG A 1 169 ? -21.192 -10.143 41.141 1.00 77.31 169 ARG A CA 1
ATOM 1229 C C . ARG A 1 169 ? -21.284 -10.065 39.623 1.00 77.31 169 ARG A C 1
ATOM 1231 O O . ARG A 1 169 ? -20.424 -10.628 38.952 1.00 77.31 169 ARG A O 1
ATOM 1238 N N . THR A 1 170 ? -22.255 -9.328 39.088 1.00 77.69 170 THR A N 1
ATOM 1239 C CA . THR A 1 170 ? -22.363 -9.096 37.639 1.00 77.69 170 THR A CA 1
ATOM 1240 C C . THR A 1 170 ? -21.148 -8.358 37.080 1.00 77.69 170 THR A C 1
ATOM 1242 O O . THR A 1 170 ? -20.652 -8.725 36.017 1.00 77.69 170 THR A O 1
ATOM 1245 N N . LEU A 1 171 ? -20.605 -7.375 37.809 1.00 75.00 171 LEU A N 1
ATOM 1246 C CA . LEU A 1 171 ? -19.405 -6.649 37.382 1.00 75.00 171 LEU A CA 1
ATOM 1247 C C . LEU A 1 171 ? -18.173 -7.571 37.317 1.00 75.00 171 LEU A C 1
ATOM 1249 O O . LEU A 1 171 ? -17.429 -7.545 36.338 1.00 75.00 171 LEU A O 1
ATOM 1253 N N . ALA A 1 172 ? -18.001 -8.436 38.321 1.00 78.75 172 ALA A N 1
ATOM 1254 C CA . ALA A 1 172 ? -16.926 -9.427 38.354 1.00 78.75 172 ALA A CA 1
ATOM 1255 C C . ALA A 1 172 ? -17.055 -10.473 37.232 1.00 78.75 172 ALA A C 1
ATOM 1257 O O . ALA A 1 172 ? -16.053 -10.966 36.716 1.00 78.75 172 ALA A O 1
ATOM 1258 N N . GLU A 1 173 ? -18.280 -10.817 36.830 1.00 81.25 173 GLU A N 1
ATOM 1259 C CA . GLU A 1 173 ? -18.531 -11.762 35.741 1.00 81.25 173 GLU A CA 1
ATOM 1260 C C . GLU A 1 173 ? -18.202 -11.159 34.367 1.00 81.25 173 GLU A C 1
ATOM 1262 O O . GLU A 1 173 ? -17.610 -11.834 33.520 1.00 81.25 173 GLU A O 1
ATOM 1267 N N . VAL A 1 174 ? -18.498 -9.868 34.174 1.00 78.38 174 VAL A N 1
ATOM 1268 C CA . VAL A 1 174 ? -18.065 -9.103 32.995 1.00 78.38 174 VAL A CA 1
ATOM 1269 C C . VAL A 1 174 ? -16.537 -9.003 32.953 1.00 78.38 174 VAL A C 1
ATOM 1271 O O . VAL A 1 174 ? -15.947 -9.327 31.926 1.00 78.38 174 VAL A O 1
ATOM 1274 N N . GLU A 1 175 ? -15.874 -8.669 34.066 1.00 79.50 175 GLU A N 1
ATOM 1275 C CA . GLU A 1 175 ? -14.402 -8.632 34.144 1.00 79.50 175 GLU A CA 1
ATOM 1276 C C . GLU A 1 175 ? -13.768 -9.995 33.803 1.00 79.50 175 GLU A C 1
ATOM 1278 O O . GLU A 1 175 ? -12.739 -10.073 33.128 1.00 79.50 175 GLU A O 1
ATOM 1283 N N . ARG A 1 176 ? -14.409 -11.098 34.208 1.00 78.50 176 ARG A N 1
ATOM 1284 C CA . ARG A 1 176 ? -13.933 -12.456 33.918 1.00 78.50 176 ARG A CA 1
ATOM 1285 C C . ARG A 1 176 ? -14.045 -12.825 32.441 1.00 78.50 176 ARG A C 1
ATOM 1287 O O . ARG A 1 176 ? -13.167 -13.516 31.933 1.00 78.50 176 ARG A O 1
ATOM 1294 N N . ARG A 1 177 ? -15.094 -12.361 31.754 1.00 74.81 177 ARG A N 1
ATOM 1295 C CA . ARG A 1 177 ? -15.253 -12.533 30.298 1.00 74.81 177 ARG A CA 1
ATOM 1296 C C . ARG A 1 177 ? -14.246 -11.710 29.496 1.00 74.81 177 ARG A C 1
ATOM 1298 O O . ARG A 1 177 ? -13.946 -12.089 28.377 1.00 74.81 177 ARG A O 1
ATOM 1305 N N . VAL A 1 178 ? -13.720 -10.628 30.070 1.00 64.44 178 VAL A N 1
ATOM 1306 C CA . VAL A 1 178 ? -12.736 -9.736 29.430 1.00 64.44 178 VAL A CA 1
ATOM 1307 C C . VAL A 1 178 ? -11.302 -10.286 29.486 1.00 64.44 178 VAL A C 1
ATOM 1309 O O . VAL A 1 178 ? -10.462 -9.887 28.686 1.00 64.44 178 VAL A O 1
ATOM 1312 N N . ARG A 1 179 ? -10.990 -11.199 30.416 1.00 60.88 179 ARG A N 1
ATOM 1313 C CA . ARG A 1 179 ? -9.642 -11.793 30.558 1.00 60.88 179 ARG A CA 1
ATOM 1314 C C . ARG A 1 179 ? -9.394 -13.058 29.721 1.00 60.88 179 ARG A C 1
ATOM 1316 O O . ARG A 1 179 ? -8.283 -13.583 29.786 1.00 60.88 179 ARG A O 1
ATOM 1323 N N . LEU A 1 180 ? -10.395 -13.557 28.995 1.00 43.88 180 LEU A N 1
ATOM 1324 C CA . LEU A 1 180 ? -10.298 -14.712 28.088 1.00 43.88 180 LEU A CA 1
ATOM 1325 C C . LEU A 1 180 ? -10.262 -14.240 26.635 1.00 43.88 180 LEU A C 1
ATOM 1327 O O . LEU A 1 180 ? -9.508 -14.862 25.856 1.00 43.88 180 LEU A O 1
#

Foldseek 3Di:
DDDDDDPPPPPPDPDPPCVCVVLVVLVVVLVVQLVVLVVVLVVVLDPDDDPDPVVVVVSVVVCVVCVVVSVVVNVVSVVVSVVVSVVVVVVVCCVLCVVVVVLVVVQVVCLVVVHDRDDDDPPRPCPVVVVVVVVVSVVVVVLVVVVVVLVVCCVVQVVPPVSNVVSVVVVVVSVVVVVD

Secondary structure (DSSP, 8-state):
-----------------THHHHHHHHHHHHHHHHHHHHHHHHHHHS-----SHHHHHHHHHHHHHHHHHHHHHHHHHHHHHHHHHHHHHHHHHHHHHHHHHHHHHHHHHHHHHTPPPPPPPTT-TTHHHHHHHHHHHHHHHHHHHHHHHHHHHHHHHTTSHHHHHHHHHHHHHHHHHHT-

Radius of gyration: 35.21 Å; chains: 1; bounding box: 68×44×106 Å

Sequence (180 aa):
MTQQPSHHASAASPRPLPQLGLIARLAIGSSLIAASCLVALGWVLEPTGGATYREVIWSHALSKQSLPTALLVAGLSLVTCVGALTWLLALLGSFRVAGPLYRLARNLEAALGGEPLIGVRRGDALQDTVARLATATAALDQHYAALREAAAAAALVLDDPRARQEGLRTLAEVERRVRL

pLDDT: mean 71.6, std 12.02, range [42.75, 89.25]